Protein AF-A0A0J8FBE0-F1 (afdb_monomer_lite)

Foldseek 3Di:
DDPVVVVVVVCVVCVVVVVVVVVVLVVLLVVLVCCCVPPDPPDPSVVVSVVSNVVSVVVVVVVVVD

Sequence (66 aa):
MSWKESFWAVVRDYQTQLGMLWMFLVFMLMLTAITLLFGERGTESYTLAIVNLVIVLGFGSIVSIV

Structure (mmCIF, N/CA/C/O backbone):
data_AF-A0A0J8FBE0-F1
#
_entry.id   AF-A0A0J8FBE0-F1
#
loop_
_atom_site.group_PDB
_atom_site.id
_atom_site.type_symbol
_atom_site.label_atom_id
_atom_site.label_alt_id
_atom_site.label_comp_id
_atom_site.label_asym_id
_atom_site.label_entity_id
_atom_site.label_seq_id
_atom_site.pdbx_PDB_ins_code
_atom_site.Cartn_x
_atom_site.Cartn_y
_atom_site.Cartn_z
_atom_site.occupancy
_atom_site.B_iso_or_equiv
_atom_site.auth_seq_id
_atom_site.auth_comp_id
_atom_site.auth_asym_id
_atom_site.auth_atom_id
_atom_site.pdbx_PDB_model_num
ATOM 1 N N . MET A 1 1 ? 17.794 -7.783 -26.515 1.00 60.88 1 MET A N 1
ATOM 2 C CA . MET A 1 1 ? 17.441 -7.194 -25.210 1.00 60.88 1 MET A CA 1
ATOM 3 C C . MET A 1 1 ? 16.995 -8.331 -24.314 1.00 60.88 1 MET A C 1
ATOM 5 O O . MET A 1 1 ? 16.196 -9.147 -24.767 1.00 60.88 1 MET A O 1
ATOM 9 N N . SER A 1 2 ? 17.573 -8.473 -23.123 1.00 86.50 2 SER A N 1
ATOM 10 C CA . SER A 1 2 ? 17.150 -9.532 -22.200 1.00 86.50 2 SER A CA 1
ATOM 11 C C . SER A 1 2 ? 15.736 -9.241 -21.678 1.00 86.50 2 SER A C 1
ATOM 13 O O . SER A 1 2 ? 15.329 -8.084 -21.579 1.00 86.50 2 SER A O 1
ATOM 15 N N . TRP A 1 3 ? 14.961 -10.277 -21.337 1.00 80.56 3 TRP A N 1
ATOM 16 C CA . TRP A 1 3 ? 13.604 -10.101 -20.792 1.00 80.56 3 TRP A CA 1
ATOM 17 C C . TRP A 1 3 ? 13.591 -9.189 -19.550 1.00 80.56 3 TRP A C 1
ATOM 19 O O . TRP A 1 3 ? 12.685 -8.376 -19.384 1.00 80.56 3 TRP A O 1
ATOM 29 N N . LYS A 1 4 ? 14.660 -9.241 -18.743 1.00 81.31 4 LYS A N 1
ATOM 30 C CA . LYS A 1 4 ? 14.863 -8.350 -17.594 1.00 81.31 4 LYS A CA 1
ATOM 31 C C . LYS A 1 4 ? 15.035 -6.887 -18.013 1.00 81.31 4 LYS A C 1
ATOM 33 O O . LYS A 1 4 ? 14.405 -6.022 -17.424 1.00 81.31 4 LYS A O 1
ATOM 38 N N . GLU A 1 5 ? 15.845 -6.595 -19.030 1.00 83.94 5 GLU A N 1
ATOM 39 C CA . GLU A 1 5 ? 16.029 -5.221 -19.530 1.00 83.94 5 GLU A CA 1
ATOM 40 C C . GLU A 1 5 ? 14.724 -4.625 -20.061 1.00 83.94 5 GLU A C 1
ATOM 42 O O . GLU A 1 5 ? 14.430 -3.460 -19.805 1.00 83.94 5 GLU A O 1
ATOM 47 N N . SER A 1 6 ? 13.926 -5.431 -20.766 1.00 83.75 6 SER A N 1
ATOM 48 C CA . SER A 1 6 ? 12.629 -4.991 -21.286 1.00 83.75 6 SER A CA 1
ATOM 49 C C . SER A 1 6 ? 11.637 -4.705 -20.158 1.00 83.75 6 SER A C 1
ATOM 51 O O . SER A 1 6 ? 10.913 -3.716 -20.215 1.00 83.75 6 SER A O 1
ATOM 53 N N . PHE A 1 7 ? 11.636 -5.536 -19.113 1.00 82.44 7 PHE A N 1
ATOM 54 C CA . PHE A 1 7 ? 10.820 -5.325 -17.921 1.00 82.44 7 PHE A CA 1
ATOM 55 C C . PHE A 1 7 ? 11.202 -4.027 -17.193 1.00 82.44 7 PHE A C 1
ATOM 57 O O . PHE A 1 7 ? 10.348 -3.176 -16.958 1.00 82.44 7 PHE A O 1
ATOM 64 N N . TRP A 1 8 ? 12.492 -3.823 -16.912 1.00 83.25 8 TRP A N 1
ATOM 65 C CA . TRP A 1 8 ? 12.970 -2.618 -16.227 1.00 83.25 8 TRP A CA 1
ATOM 66 C C . TRP A 1 8 ? 12.769 -1.336 -17.041 1.00 83.25 8 TRP A C 1
ATOM 68 O O . TRP A 1 8 ? 12.531 -0.281 -16.456 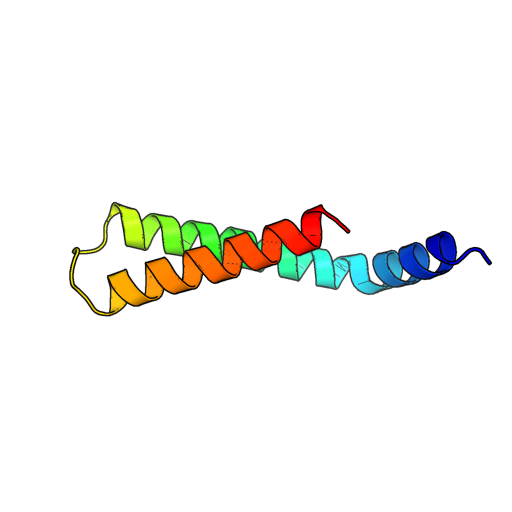1.00 83.25 8 TRP A O 1
ATOM 78 N N . ALA A 1 9 ? 12.815 -1.410 -18.375 1.00 87.19 9 ALA A N 1
ATOM 79 C CA . ALA A 1 9 ? 12.477 -0.278 -19.233 1.00 87.19 9 ALA A CA 1
ATOM 80 C C . ALA A 1 9 ? 11.010 0.147 -19.051 1.00 87.19 9 ALA A C 1
ATOM 82 O O . ALA A 1 9 ? 10.739 1.328 -18.851 1.00 87.19 9 ALA A O 1
ATOM 83 N N . VAL A 1 10 ? 10.086 -0.819 -19.021 1.00 84.00 10 VAL A N 1
ATOM 84 C CA . VAL A 1 10 ? 8.660 -0.563 -18.769 1.00 84.00 10 VAL A CA 1
ATOM 85 C C . VAL A 1 10 ? 8.446 -0.012 -17.359 1.00 84.00 10 VAL A C 1
ATOM 87 O O . VAL A 1 10 ? 7.763 0.992 -17.190 1.00 84.00 10 VAL A O 1
ATOM 90 N N . VAL A 1 11 ? 9.068 -0.612 -16.341 1.00 82.81 11 VAL A N 1
ATOM 91 C CA . VAL A 1 11 ? 8.973 -0.122 -14.953 1.00 82.81 11 VAL A CA 1
ATOM 92 C C . VAL A 1 11 ? 9.445 1.328 -14.841 1.00 82.81 11 VAL A C 1
ATOM 94 O O . VAL A 1 11 ? 8.802 2.128 -14.164 1.00 82.81 11 VAL A O 1
ATOM 97 N N . ARG A 1 12 ? 10.534 1.687 -15.531 1.00 84.81 12 ARG A N 1
ATOM 98 C CA . ARG A 1 12 ? 11.048 3.060 -15.554 1.00 84.81 12 ARG A CA 1
ATOM 99 C C . ARG A 1 12 ? 10.059 4.027 -16.205 1.00 84.81 12 ARG A C 1
ATOM 101 O O . ARG A 1 12 ? 9.845 5.109 -15.668 1.00 84.81 12 ARG A O 1
ATOM 108 N N . ASP A 1 13 ? 9.439 3.642 -17.317 1.00 89.38 13 ASP A N 1
ATOM 109 C CA . ASP A 1 13 ? 8.463 4.492 -18.012 1.00 89.38 13 ASP A CA 1
ATOM 110 C C . ASP A 1 13 ? 7.202 4.743 -17.165 1.00 89.38 13 ASP A C 1
ATOM 112 O O . ASP A 1 13 ? 6.603 5.816 -17.249 1.00 89.38 13 ASP A O 1
ATOM 116 N N . TYR A 1 14 ? 6.839 3.796 -16.293 1.00 85.44 14 TYR A N 1
ATOM 117 C CA . TYR A 1 14 ? 5.719 3.921 -15.354 1.00 85.44 14 TYR A CA 1
ATOM 118 C C . TYR A 1 14 ? 6.131 4.317 -13.929 1.00 85.44 14 TYR A C 1
ATOM 120 O O . TYR A 1 14 ? 5.303 4.272 -13.016 1.00 85.44 14 TYR A O 1
ATOM 128 N N . GLN A 1 15 ? 7.386 4.713 -13.698 1.00 85.38 15 GLN A N 1
ATOM 129 C CA . GLN A 1 15 ? 7.922 4.947 -12.353 1.00 85.38 15 GLN A CA 1
ATOM 130 C C . GLN A 1 15 ? 7.102 5.980 -11.566 1.00 85.38 15 GLN A C 1
ATOM 132 O O . GLN A 1 15 ? 6.862 5.805 -10.372 1.00 85.38 15 GLN A O 1
ATOM 137 N N . THR A 1 16 ? 6.640 7.047 -12.221 1.00 86.00 16 THR A N 1
ATOM 138 C CA . THR A 1 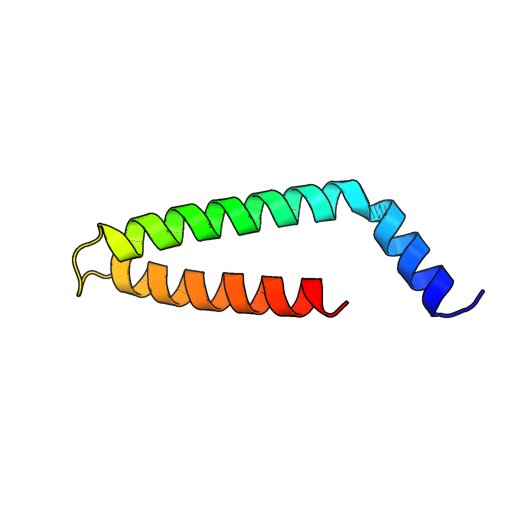16 ? 5.825 8.085 -11.575 1.00 86.00 16 THR A CA 1
ATOM 139 C C . THR A 1 16 ? 4.449 7.552 -11.171 1.00 86.00 16 THR A C 1
ATOM 141 O O . THR A 1 16 ? 3.990 7.816 -10.061 1.00 86.00 16 THR A O 1
ATOM 144 N N . GLN A 1 17 ? 3.798 6.766 -12.030 1.00 86.56 17 GLN A N 1
ATOM 145 C CA . GLN A 1 17 ? 2.506 6.139 -11.752 1.00 86.56 17 GLN A CA 1
ATOM 146 C C . GLN A 1 17 ? 2.631 5.079 -10.656 1.00 86.56 17 GLN A C 1
ATOM 148 O O . GLN A 1 17 ? 1.801 5.047 -9.750 1.00 86.56 17 GLN A O 1
ATOM 153 N N . LEU A 1 18 ? 3.690 4.266 -10.689 1.00 84.94 18 LEU A N 1
ATOM 154 C CA . LEU A 1 18 ? 4.007 3.291 -9.646 1.00 84.94 18 LEU A CA 1
ATOM 155 C C . LEU A 1 18 ? 4.284 3.979 -8.303 1.00 84.94 18 LEU A C 1
ATOM 157 O O . LEU A 1 18 ? 3.787 3.527 -7.275 1.00 84.94 18 LEU A O 1
ATOM 161 N N . GLY A 1 19 ? 4.993 5.111 -8.303 1.00 84.19 19 GLY A N 1
ATOM 162 C CA . GLY A 1 19 ? 5.214 5.922 -7.104 1.00 84.19 19 GLY A CA 1
ATOM 163 C C . GLY A 1 19 ? 3.924 6.519 -6.530 1.00 84.19 19 GLY A C 1
ATOM 164 O O . GLY A 1 19 ? 3.721 6.497 -5.316 1.00 84.19 19 GLY A O 1
ATOM 165 N N . MET A 1 20 ? 3.015 7.006 -7.384 1.00 88.00 20 MET A N 1
ATOM 166 C CA . MET A 1 20 ? 1.689 7.473 -6.952 1.00 88.00 20 MET A CA 1
ATOM 167 C C . MET A 1 20 ? 0.834 6.334 -6.395 1.00 88.00 20 MET A C 1
ATOM 169 O O . MET A 1 20 ? 0.211 6.496 -5.347 1.00 88.00 20 MET A O 1
ATOM 173 N N . LEU A 1 21 ? 0.836 5.174 -7.058 1.00 85.62 21 LEU A N 1
ATOM 174 C CA . LEU A 1 21 ? 0.139 3.978 -6.593 1.00 85.62 21 LEU A CA 1
ATOM 175 C C . LEU A 1 21 ? 0.676 3.530 -5.228 1.00 85.62 21 LEU A C 1
ATOM 177 O O . LEU A 1 21 ? -0.104 3.223 -4.331 1.00 85.62 21 LEU A O 1
ATOM 181 N N . TRP A 1 22 ? 1.997 3.565 -5.041 1.00 83.81 22 TRP A N 1
ATOM 182 C CA . TRP A 1 22 ? 2.633 3.266 -3.762 1.00 83.81 22 TRP A CA 1
ATOM 183 C C . TRP A 1 22 ? 2.194 4.232 -2.657 1.00 83.81 22 TRP A C 1
ATOM 185 O O . TRP A 1 22 ? 1.751 3.789 -1.599 1.00 83.81 22 TRP A O 1
ATOM 195 N N . MET A 1 23 ? 2.241 5.548 -2.903 1.00 87.50 23 MET A N 1
ATOM 196 C CA . MET A 1 23 ? 1.749 6.542 -1.939 1.00 87.50 23 MET A CA 1
ATOM 197 C C . MET A 1 23 ? 0.274 6.329 -1.592 1.00 87.50 23 MET A C 1
ATOM 199 O O . MET A 1 23 ? -0.091 6.397 -0.419 1.00 87.50 23 MET A O 1
ATOM 203 N N . PHE A 1 24 ? -0.567 6.033 -2.585 1.00 86.69 24 PHE A N 1
ATOM 204 C CA . PHE A 1 24 ? -1.981 5.738 -2.369 1.00 86.69 24 PHE A CA 1
ATOM 205 C C . PHE A 1 24 ? -2.183 4.492 -1.496 1.00 86.69 24 PHE A C 1
ATOM 207 O O . PHE A 1 24 ? -2.969 4.531 -0.551 1.00 86.69 24 PHE A O 1
ATOM 214 N N . LEU A 1 25 ? -1.445 3.410 -1.763 1.00 84.88 25 LEU A N 1
ATOM 215 C CA . LEU A 1 25 ? -1.506 2.180 -0.969 1.00 84.88 25 LEU A CA 1
ATOM 216 C C . LEU A 1 25 ? -1.074 2.421 0.481 1.00 84.88 25 LEU A C 1
ATOM 218 O O . LEU A 1 25 ? -1.763 1.982 1.400 1.00 84.88 25 LEU A O 1
ATOM 222 N N . VAL A 1 26 ? 0.016 3.162 0.701 1.00 85.81 26 VAL A N 1
ATOM 223 C CA . VAL A 1 26 ? 0.482 3.528 2.050 1.00 85.81 26 VAL A CA 1
ATOM 224 C C . VAL A 1 26 ? -0.557 4.383 2.778 1.00 85.81 26 VAL A C 1
ATOM 226 O O . VAL A 1 26 ? -0.850 4.142 3.949 1.00 85.81 26 VAL A O 1
ATOM 229 N N . PHE A 1 27 ? -1.153 5.355 2.090 1.00 89.06 27 PHE A N 1
ATOM 230 C CA . PHE A 1 27 ? -2.198 6.200 2.657 1.00 89.06 27 PHE A CA 1
ATOM 231 C C . PHE A 1 27 ? -3.445 5.391 3.043 1.00 89.06 27 PHE A C 1
ATOM 233 O O . PHE A 1 27 ? -3.940 5.509 4.165 1.00 89.06 27 PHE A O 1
ATOM 240 N N . MET A 1 28 ? -3.912 4.510 2.155 1.00 85.75 28 MET A N 1
ATOM 241 C CA . MET A 1 28 ? -5.030 3.604 2.426 1.00 85.75 28 MET A CA 1
ATOM 242 C C . MET A 1 28 ? -4.736 2.654 3.586 1.00 85.75 28 MET A C 1
ATOM 244 O O . MET A 1 28 ? -5.618 2.411 4.411 1.00 85.75 28 MET A O 1
ATOM 248 N N . LEU A 1 29 ? -3.502 2.155 3.698 1.00 85.25 29 LEU A N 1
ATOM 249 C CA . LEU A 1 29 ? -3.082 1.327 4.825 1.00 85.25 29 LEU A CA 1
ATOM 250 C C . LEU A 1 29 ? -3.158 2.102 6.143 1.00 85.25 29 LEU A C 1
ATOM 252 O O . LEU A 1 29 ? -3.684 1.579 7.122 1.00 85.25 29 LEU A O 1
ATOM 256 N N . MET A 1 30 ? -2.694 3.356 6.164 1.00 87.75 30 MET A N 1
ATOM 257 C CA . MET A 1 30 ? -2.797 4.208 7.350 1.00 87.75 30 MET A CA 1
ATOM 258 C C . MET A 1 30 ? -4.248 4.464 7.752 1.00 87.75 30 MET A C 1
ATOM 260 O O . MET A 1 30 ? -4.587 4.279 8.919 1.00 87.75 30 MET A O 1
ATOM 264 N N . LEU A 1 31 ? -5.114 4.844 6.808 1.00 85.69 31 LEU A N 1
ATOM 265 C CA . LEU A 1 31 ? -6.537 5.044 7.099 1.00 85.69 31 LEU A CA 1
ATOM 266 C C . LEU A 1 31 ? -7.174 3.771 7.654 1.00 85.69 31 LEU A C 1
ATOM 268 O O . LEU A 1 31 ? -7.875 3.813 8.660 1.00 85.69 31 LEU A O 1
ATOM 272 N N . THR A 1 32 ? -6.860 2.629 7.047 1.00 86.62 32 THR A N 1
ATOM 273 C CA . THR A 1 32 ? -7.347 1.324 7.496 1.00 86.62 32 THR A CA 1
ATOM 274 C C . THR A 1 32 ? -6.862 0.993 8.905 1.00 86.62 32 THR A C 1
ATOM 276 O O . THR A 1 32 ? -7.646 0.536 9.733 1.00 86.62 32 THR A O 1
ATOM 279 N N . ALA A 1 33 ? -5.592 1.263 9.213 1.00 83.69 33 ALA A N 1
ATOM 280 C CA . ALA A 1 33 ? -5.042 1.073 10.550 1.00 83.69 33 ALA A CA 1
ATOM 281 C C . ALA A 1 33 ? -5.750 1.961 11.583 1.00 83.69 33 ALA A C 1
ATOM 283 O O . ALA A 1 33 ? -6.105 1.480 12.656 1.00 83.69 33 ALA A O 1
ATOM 284 N N . ILE A 1 34 ? -6.028 3.224 11.247 1.00 86.00 34 ILE A N 1
ATOM 285 C CA . ILE A 1 34 ? -6.802 4.132 12.103 1.00 86.00 34 ILE A CA 1
ATOM 286 C C . ILE A 1 34 ? -8.206 3.562 12.344 1.00 86.00 34 ILE A C 1
ATOM 288 O O . ILE A 1 34 ? -8.636 3.468 13.492 1.00 86.00 34 ILE A O 1
ATOM 292 N N . THR A 1 35 ? -8.905 3.112 11.299 1.00 84.12 35 THR A N 1
ATOM 293 C CA . THR A 1 35 ? -10.239 2.508 11.439 1.00 84.12 35 THR A CA 1
ATOM 294 C C . THR A 1 35 ? -10.214 1.236 12.286 1.00 84.12 35 THR A C 1
ATOM 296 O O . THR A 1 35 ? -11.136 1.005 13.059 1.00 84.12 35 THR A O 1
ATOM 299 N N . LEU A 1 36 ? -9.162 0.420 12.207 1.00 81.00 36 LEU A N 1
ATOM 300 C CA . LEU A 1 36 ? -9.042 -0.792 13.024 1.00 81.00 36 LEU A CA 1
ATOM 301 C C . LEU A 1 36 ? -8.680 -0.510 14.489 1.00 81.00 36 LEU A C 1
ATOM 303 O O . LEU A 1 36 ? -9.099 -1.266 15.366 1.00 81.00 36 LEU A O 1
ATOM 307 N N . LEU A 1 37 ? -7.902 0.544 14.755 1.00 82.38 37 LEU A N 1
ATOM 308 C CA . LEU A 1 37 ? -7.481 0.930 16.106 1.00 82.38 37 LEU A CA 1
ATOM 309 C C . LEU A 1 37 ? -8.569 1.695 16.867 1.00 82.38 37 LEU A C 1
ATOM 311 O O . LEU A 1 37 ? -8.714 1.495 18.071 1.00 82.38 37 LEU A O 1
ATOM 315 N N . PHE A 1 38 ? -9.319 2.555 16.176 1.00 83.50 38 PHE A N 1
ATOM 316 C CA . PHE A 1 38 ? -10.294 3.462 16.791 1.00 83.50 38 PHE A CA 1
ATOM 317 C C . PHE A 1 38 ? -11.753 3.143 16.441 1.00 83.50 38 PHE A C 1
ATOM 319 O O . PHE A 1 38 ? -12.657 3.723 17.035 1.00 83.50 38 PHE A O 1
ATOM 326 N N . GLY A 1 39 ? -12.005 2.255 15.478 1.00 74.75 39 GLY A N 1
ATOM 327 C CA . GLY A 1 39 ? -13.357 1.891 15.062 1.00 74.75 39 GLY A CA 1
ATOM 328 C C . GLY A 1 39 ? -14.037 0.914 16.017 1.00 74.75 39 GLY A C 1
ATOM 329 O O . GLY A 1 39 ? -13.415 0.002 16.566 1.00 74.75 39 GLY A O 1
ATOM 330 N N . GLU A 1 40 ? -15.350 1.073 16.177 1.00 80.12 40 GLU A N 1
ATOM 331 C CA . GLU A 1 40 ? -16.174 0.137 16.938 1.00 80.12 40 GLU A CA 1
ATOM 332 C C . GLU A 1 40 ? -16.226 -1.234 16.256 1.00 80.12 40 GLU A C 1
ATOM 334 O O . GLU A 1 40 ? -16.641 -1.382 15.098 1.00 80.12 40 GLU A O 1
ATOM 339 N N . ARG A 1 41 ? -15.811 -2.258 17.008 1.00 75.62 41 ARG A N 1
ATOM 340 C CA . ARG A 1 41 ? -15.839 -3.654 16.568 1.00 75.62 41 ARG A CA 1
ATOM 341 C C . ARG A 1 41 ? -17.284 -4.107 16.369 1.00 75.62 41 ARG A C 1
ATOM 343 O O . ARG A 1 41 ? -18.121 -3.908 17.242 1.00 75.62 41 ARG A O 1
ATOM 350 N N . GLY A 1 42 ? -17.549 -4.765 15.242 1.00 75.50 42 GLY A N 1
ATOM 351 C CA . GLY A 1 42 ? -18.881 -5.276 14.891 1.00 75.50 42 GLY A CA 1
ATOM 352 C C . GLY A 1 42 ? -19.701 -4.355 13.985 1.00 75.50 42 GLY A C 1
ATOM 353 O O . GLY A 1 42 ? -20.797 -4.729 13.585 1.00 75.50 42 GLY A O 1
ATOM 354 N N . THR A 1 43 ? -19.171 -3.188 13.614 1.00 80.75 43 THR A N 1
ATOM 355 C CA . THR A 1 43 ? -19.775 -2.330 12.586 1.00 80.75 43 THR A CA 1
ATOM 356 C C . THR A 1 43 ? -19.404 -2.797 11.172 1.00 80.75 43 THR A C 1
ATOM 358 O O . THR A 1 43 ? -18.359 -3.419 10.951 1.00 80.75 43 THR A O 1
ATOM 361 N N . GLU A 1 44 ? -20.233 -2.462 10.178 1.00 79.56 44 GLU A N 1
ATOM 362 C CA . GLU A 1 44 ? -19.925 -2.731 8.762 1.00 79.56 44 GLU A CA 1
ATOM 363 C C . GLU A 1 44 ? -18.615 -2.052 8.329 1.00 79.56 44 GLU A C 1
ATOM 365 O O . GLU A 1 44 ? -17.814 -2.641 7.604 1.00 79.56 44 GLU A O 1
ATOM 370 N N . SER A 1 45 ? -18.340 -0.857 8.863 1.00 74.69 45 SER A N 1
ATOM 371 C CA . SER A 1 45 ? -17.092 -0.115 8.645 1.00 74.69 45 SER A CA 1
ATOM 372 C C . SER A 1 45 ? -15.854 -0.885 9.126 1.00 74.69 45 SER A C 1
ATOM 374 O O . SER A 1 45 ? -14.848 -0.952 8.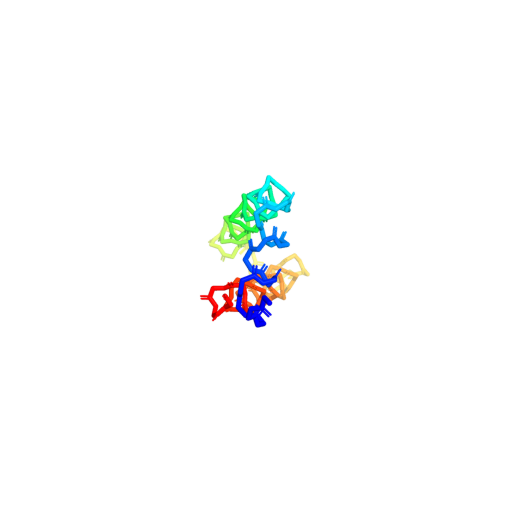421 1.00 74.69 45 SER A O 1
ATOM 376 N N . TYR A 1 46 ? -15.937 -1.552 10.283 1.00 76.75 46 TYR A N 1
ATOM 377 C CA . TYR A 1 46 ? -14.852 -2.396 10.793 1.00 76.75 46 TYR A CA 1
ATOM 378 C C . TYR A 1 46 ? -14.591 -3.611 9.889 1.00 76.75 46 TYR A C 1
ATOM 380 O O . TYR A 1 46 ? -13.442 -3.962 9.623 1.00 76.75 46 TYR A O 1
ATOM 388 N N . THR A 1 47 ? -15.654 -4.220 9.356 1.00 82.50 47 THR A N 1
ATOM 389 C CA . THR A 1 47 ? -15.542 -5.344 8.409 1.00 82.50 47 THR A CA 1
ATOM 390 C C . THR A 1 47 ? -14.896 -4.899 7.096 1.00 82.50 47 THR A C 1
ATOM 392 O O . THR A 1 47 ? -13.978 -5.557 6.603 1.00 82.50 47 THR A O 1
ATOM 395 N N . LEU A 1 48 ? -15.309 -3.744 6.563 1.00 83.00 48 LEU A N 1
ATOM 396 C CA . LEU A 1 48 ? -14.703 -3.145 5.372 1.00 83.00 48 LEU A CA 1
ATOM 397 C C . LEU A 1 48 ? -13.223 -2.808 5.589 1.00 83.00 48 LEU A C 1
ATOM 399 O O . LEU A 1 48 ? -12.415 -3.042 4.694 1.00 83.00 48 LEU A O 1
ATOM 403 N N . ALA A 1 49 ? -12.844 -2.334 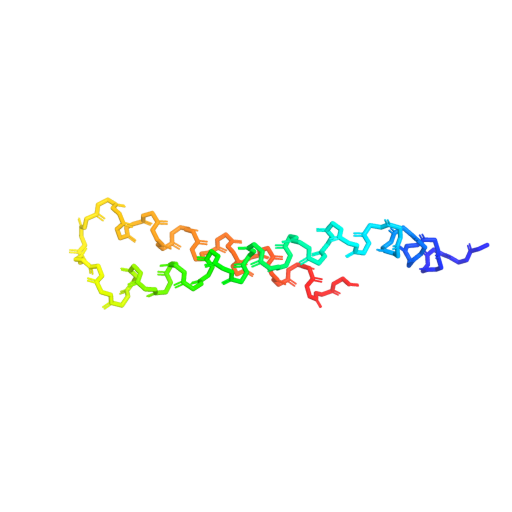6.778 1.00 82.62 49 ALA A N 1
ATOM 404 C CA . ALA A 1 49 ? -11.448 -2.068 7.111 1.00 82.62 49 ALA A CA 1
ATOM 405 C C . ALA A 1 49 ? -10.591 -3.347 7.095 1.00 82.62 49 ALA A C 1
ATOM 407 O O . ALA A 1 49 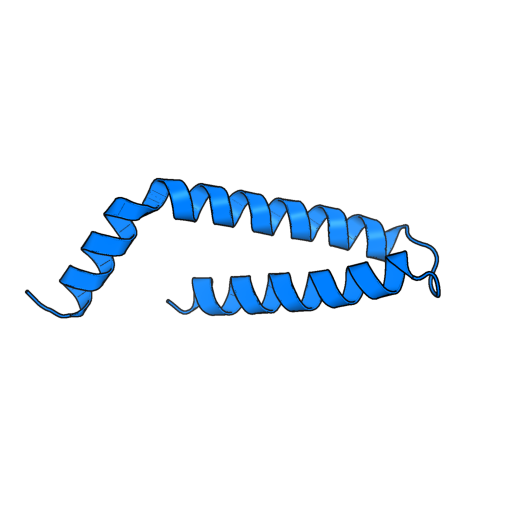? -9.490 -3.337 6.551 1.00 82.62 49 ALA A O 1
ATOM 408 N N . ILE A 1 50 ? -11.096 -4.473 7.611 1.00 82.12 50 ILE A N 1
ATOM 409 C CA . ILE A 1 50 ? -10.379 -5.760 7.540 1.00 82.12 50 ILE A CA 1
ATOM 410 C C . ILE A 1 50 ? -10.175 -6.195 6.084 1.00 82.12 50 ILE A C 1
ATOM 412 O O . ILE A 1 50 ? -9.068 -6.572 5.702 1.00 82.12 50 ILE A O 1
ATOM 416 N N . VAL A 1 51 ? -11.220 -6.122 5.255 1.00 85.12 51 VAL A N 1
ATOM 417 C CA . VAL A 1 51 ? -11.125 -6.483 3.830 1.00 85.12 51 VAL A CA 1
ATOM 418 C C . VAL A 1 51 ? -10.128 -5.577 3.103 1.00 85.12 51 VAL A C 1
ATOM 420 O O . VAL A 1 51 ? -9.280 -6.065 2.356 1.00 85.12 51 VAL A O 1
ATOM 423 N N . ASN A 1 52 ? -10.173 -4.271 3.370 1.00 86.25 52 ASN A N 1
ATOM 424 C CA . ASN A 1 52 ? -9.245 -3.307 2.790 1.00 86.25 52 ASN A CA 1
ATOM 425 C C . ASN A 1 52 ? -7.795 -3.598 3.208 1.00 86.25 52 ASN A C 1
ATOM 427 O O . ASN A 1 52 ? -6.893 -3.551 2.376 1.00 86.25 52 ASN A O 1
ATOM 431 N N . LEU A 1 53 ? -7.569 -3.990 4.467 1.00 84.25 53 LEU A N 1
ATOM 432 C CA . LEU A 1 53 ? -6.249 -4.386 4.956 1.00 84.25 53 LEU A CA 1
ATOM 433 C C . LEU A 1 53 ? -5.696 -5.583 4.170 1.00 84.25 53 LEU A C 1
ATOM 435 O O . LEU A 1 53 ? -4.546 -5.553 3.738 1.00 84.25 53 LEU A O 1
ATOM 439 N N . VAL A 1 54 ? -6.513 -6.619 3.955 1.00 87.31 54 VAL A N 1
ATOM 440 C CA . VAL A 1 54 ? -6.110 -7.818 3.200 1.00 87.31 54 VAL A CA 1
ATOM 441 C C . VAL A 1 54 ? -5.748 -7.463 1.759 1.00 87.31 54 VAL A C 1
ATOM 443 O O . VAL A 1 54 ? -4.717 -7.913 1.261 1.00 87.31 54 VAL A O 1
ATOM 446 N N . ILE A 1 55 ? -6.558 -6.630 1.102 1.00 84.69 55 ILE A N 1
ATOM 447 C CA . ILE A 1 55 ? -6.309 -6.202 -0.280 1.00 84.69 55 ILE A CA 1
ATOM 448 C C . ILE A 1 55 ? -5.003 -5.411 -0.368 1.00 84.69 55 ILE A C 1
ATOM 450 O O . ILE A 1 55 ? -4.169 -5.717 -1.217 1.00 84.69 55 ILE A O 1
ATOM 454 N N . VAL A 1 56 ? -4.792 -4.434 0.519 1.00 84.44 56 VAL A N 1
ATOM 455 C CA . VAL A 1 56 ? -3.594 -3.584 0.490 1.00 84.44 56 VAL A CA 1
ATOM 456 C C . VAL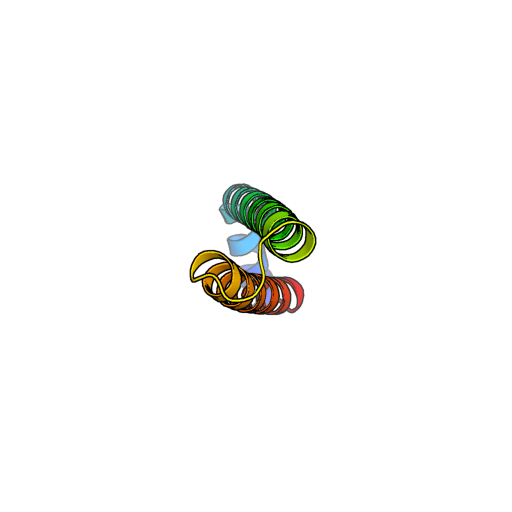 A 1 56 ? -2.325 -4.390 0.780 1.00 84.44 56 VAL A C 1
ATOM 458 O O . VAL A 1 56 ? -1.332 -4.228 0.071 1.00 84.44 56 VAL A O 1
ATOM 461 N N . LEU A 1 57 ? -2.348 -5.300 1.760 1.00 82.94 57 LEU A N 1
ATOM 462 C CA . LEU A 1 57 ? -1.206 -6.177 2.054 1.00 82.94 57 LEU A CA 1
ATOM 463 C C . LEU A 1 57 ? -0.933 -7.169 0.913 1.00 82.94 57 LEU A C 1
ATOM 465 O O . LEU A 1 57 ? 0.222 -7.379 0.535 1.00 82.94 57 LEU A O 1
ATOM 469 N N . GLY A 1 58 ? -1.986 -7.740 0.322 1.00 82.81 58 GLY A N 1
ATOM 470 C CA . GLY A 1 58 ? -1.875 -8.613 -0.845 1.00 82.81 58 GLY A CA 1
ATOM 471 C C . GLY A 1 58 ? -1.238 -7.889 -2.030 1.00 82.81 58 GLY A C 1
ATOM 472 O O . GLY A 1 58 ? -0.262 -8.369 -2.600 1.00 82.81 58 GLY A O 1
ATOM 473 N N . PHE A 1 59 ? -1.713 -6.685 -2.344 1.00 80.06 59 PHE A N 1
ATOM 474 C CA . PHE A 1 59 ? -1.172 -5.888 -3.442 1.00 80.06 59 PHE A CA 1
ATOM 475 C C . PHE A 1 59 ? 0.273 -5.441 -3.182 1.00 80.06 59 PHE A C 1
ATOM 477 O O . PHE A 1 59 ? 1.128 -5.578 -4.055 1.00 80.06 59 PHE A O 1
ATOM 484 N N . GLY A 1 60 ? 0.571 -4.964 -1.969 1.00 75.44 60 GLY A N 1
ATOM 485 C CA . GLY A 1 60 ? 1.917 -4.534 -1.583 1.00 75.44 60 GLY A CA 1
ATOM 486 C C . GLY A 1 60 ? 2.949 -5.663 -1.642 1.00 75.44 60 GLY A C 1
ATOM 487 O O . GLY A 1 60 ? 4.071 -5.441 -2.093 1.00 75.44 60 GLY A O 1
ATOM 488 N N . SER A 1 61 ? 2.572 -6.884 -1.250 1.00 76.38 61 SER A N 1
ATOM 489 C CA . SER A 1 61 ? 3.471 -8.045 -1.313 1.00 76.38 61 SER A CA 1
ATOM 490 C C . SER A 1 61 ? 3.793 -8.470 -2.748 1.00 76.38 61 SER A C 1
ATOM 492 O O . SER A 1 61 ? 4.955 -8.721 -3.051 1.00 76.38 61 SER A O 1
ATOM 494 N N . ILE A 1 62 ? 2.806 -8.471 -3.651 1.00 75.12 62 ILE A N 1
ATOM 495 C CA . ILE A 1 62 ? 3.025 -8.770 -5.075 1.00 75.12 62 ILE A CA 1
ATOM 496 C C . ILE A 1 62 ? 3.961 -7.733 -5.697 1.00 75.12 62 ILE A C 1
ATOM 498 O O . ILE A 1 62 ? 4.914 -8.103 -6.374 1.00 75.12 62 ILE A O 1
ATOM 502 N N . VAL A 1 63 ? 3.725 -6.445 -5.432 1.00 69.44 63 VAL A N 1
ATOM 503 C CA . VAL A 1 63 ? 4.567 -5.361 -5.957 1.00 69.44 63 VAL A CA 1
ATOM 504 C C . VAL A 1 63 ? 5.992 -5.433 -5.406 1.00 69.44 63 VAL A C 1
ATOM 506 O O . VAL A 1 63 ? 6.924 -5.159 -6.143 1.00 69.44 63 VAL A O 1
ATOM 509 N N . SER A 1 64 ? 6.185 -5.819 -4.141 1.00 62.91 64 SER A N 1
ATOM 510 C CA . SER A 1 64 ? 7.522 -5.899 -3.536 1.00 62.91 64 SER A CA 1
ATOM 511 C C . SER A 1 64 ? 8.338 -7.127 -3.963 1.00 62.91 64 SER A C 1
ATOM 513 O O . SER A 1 64 ? 9.549 -7.139 -3.748 1.00 62.91 64 SER A O 1
ATOM 515 N N . ILE A 1 65 ? 7.692 -8.177 -4.479 1.00 61.19 65 ILE A N 1
ATOM 516 C CA . ILE A 1 65 ? 8.356 -9.392 -4.987 1.00 61.19 65 ILE A CA 1
ATOM 517 C C . ILE A 1 65 ? 8.890 -9.185 -6.415 1.00 61.19 65 ILE A C 1
ATOM 519 O O . ILE A 1 65 ? 9.812 -9.889 -6.832 1.00 61.19 65 ILE A O 1
ATOM 523 N N . VAL A 1 66 ? 8.290 -8.252 -7.154 1.00 51.69 66 VAL A N 1
ATOM 524 C CA . VAL A 1 66 ? 8.569 -7.940 -8.562 1.00 51.69 66 VAL A CA 1
ATOM 525 C C . VAL A 1 66 ? 9.685 -6.904 -8.681 1.00 51.69 66 VAL A C 1
ATOM 527 O O . VAL A 1 66 ? 10.568 -7.115 -9.544 1.00 51.69 66 VAL A O 1
#

Secondary structure (DSSP, 8-state):
--HHHHHHHHHHHTHHHHHHHHHHHHHHHHHHHHHHHHSPTTSHHHHHHHHHHHHHHHHHHHHHH-

pLDDT: mean 81.58, std 7.0, range [51.69, 89.38]

Radius of gyration: 16.02 Å; chains: 1; bounding box: 37×18×42 Å